Protein AF-A0A2E4Y928-F1 (afdb_monomer_lite)

Radius of gyration: 13.76 Å; chains: 1; bounding box: 29×45×33 Å

Secondary structure (DSSP, 8-state):
--------HHHHH-TT-SSS-HHHHHHHHHHGGGSSS---EEE-TTS-EEE--HHHHHHHHHHHHH--SHHHHHHHHHHHTSHHHHHHHHT-HHHHT-

Sequence (98 aa):
MTDRYERTEEDEYGPGYKQAKMFLQFSKIEDSQGNPKPLTSVLTDDNKRVRVTLEQARKMKALEQTIEKPYDKQKFADTIQYEKGLRAWLKSPVLDML

Structure (mmCIF, N/CA/C/O backbone):
data_AF-A0A2E4Y928-F1
#
_entry.id   AF-A0A2E4Y928-F1
#
loop_
_atom_site.group_PDB
_atom_site.id
_atom_site.type_symbol
_atom_site.label_atom_id
_atom_site.label_alt_id
_atom_site.label_comp_id
_atom_site.label_asym_id
_atom_site.label_entity_id
_atom_site.label_seq_id
_atom_site.pdbx_PDB_ins_code
_atom_site.Cartn_x
_atom_site.Cartn_y
_atom_site.Cartn_z
_atom_site.occupancy
_atom_site.B_iso_or_equiv
_atom_site.auth_seq_id
_atom_site.auth_comp_id
_atom_site.auth_asym_id
_atom_site.auth_atom_id
_atom_site.pdbx_PDB_model_num
ATOM 1 N N . MET A 1 1 ? 5.412 30.575 8.023 1.00 38.38 1 MET A N 1
ATOM 2 C CA . MET A 1 1 ? 4.467 30.455 6.898 1.00 38.38 1 MET A CA 1
ATOM 3 C C . MET A 1 1 ? 4.715 29.083 6.302 1.00 38.38 1 MET A C 1
ATOM 5 O O . MET A 1 1 ? 5.692 28.907 5.593 1.00 38.38 1 MET A O 1
ATOM 9 N N . THR A 1 2 ? 3.997 28.063 6.769 1.00 45.81 2 THR A N 1
ATOM 10 C CA . THR A 1 2 ? 4.136 26.705 6.238 1.00 45.81 2 THR A CA 1
ATOM 11 C C . THR A 1 2 ? 3.353 26.654 4.939 1.00 45.81 2 THR A C 1
ATOM 13 O O . THR A 1 2 ? 2.123 26.637 4.974 1.00 45.81 2 THR A O 1
ATOM 16 N N . ASP A 1 3 ? 4.056 26.666 3.807 1.00 49.41 3 ASP A N 1
ATOM 17 C CA . ASP A 1 3 ? 3.486 26.192 2.548 1.00 49.41 3 ASP A CA 1
ATOM 18 C C . ASP A 1 3 ? 3.038 24.752 2.793 1.00 49.41 3 ASP A C 1
ATOM 20 O O . ASP A 1 3 ? 3.839 23.817 2.870 1.00 49.41 3 ASP A O 1
ATOM 24 N N . ARG A 1 4 ? 1.737 24.575 3.023 1.00 56.94 4 ARG A N 1
ATOM 25 C CA . ARG A 1 4 ? 1.123 23.263 2.907 1.00 56.94 4 ARG A CA 1
ATOM 26 C C . ARG A 1 4 ? 1.174 22.962 1.421 1.00 56.94 4 ARG A C 1
ATOM 28 O O . ARG A 1 4 ? 0.364 23.508 0.688 1.00 56.94 4 ARG A O 1
ATOM 35 N N . TYR A 1 5 ? 2.142 22.152 0.995 1.00 60.22 5 TYR A N 1
ATOM 36 C CA . TYR A 1 5 ? 2.119 21.532 -0.327 1.00 60.22 5 TYR A CA 1
ATOM 37 C C . TYR A 1 5 ? 0.724 20.926 -0.521 1.00 60.22 5 TYR A C 1
ATOM 39 O O . TYR A 1 5 ? 0.374 19.933 0.126 1.00 60.22 5 TYR A O 1
ATOM 47 N N . GLU A 1 6 ? -0.104 21.570 -1.338 1.00 67.69 6 GLU A N 1
ATOM 48 C CA . GLU A 1 6 ? -1.362 20.989 -1.777 1.00 67.69 6 GLU A CA 1
ATOM 49 C C . GLU A 1 6 ? -0.988 19.796 -2.654 1.00 67.69 6 GLU A C 1
ATOM 51 O O . GLU A 1 6 ? -0.356 19.952 -3.695 1.00 67.69 6 GLU A O 1
ATOM 56 N N . ARG A 1 7 ? -1.295 18.582 -2.181 1.00 65.19 7 ARG A N 1
ATOM 57 C CA . ARG A 1 7 ? -1.130 17.376 -2.995 1.00 65.19 7 ARG A CA 1
ATOM 58 C C . ARG A 1 7 ? -2.055 17.502 -4.194 1.00 65.19 7 ARG A C 1
ATOM 60 O O . ARG A 1 7 ? -3.257 17.691 -4.015 1.00 65.19 7 ARG A O 1
ATOM 67 N N . THR A 1 8 ? -1.494 17.387 -5.387 1.00 75.56 8 THR A N 1
ATOM 68 C CA . THR A 1 8 ? -2.277 17.373 -6.620 1.00 75.56 8 THR A CA 1
ATOM 69 C C . THR A 1 8 ? -3.036 16.051 -6.756 1.00 75.56 8 THR A C 1
ATOM 71 O O . THR A 1 8 ? -2.720 15.056 -6.096 1.00 75.56 8 THR A O 1
ATOM 74 N N . GLU A 1 9 ? -4.039 16.005 -7.634 1.00 69.00 9 GLU A N 1
ATOM 75 C CA . GLU A 1 9 ? -4.720 14.744 -7.958 1.00 69.00 9 GLU A CA 1
ATOM 76 C C . GLU A 1 9 ? -3.739 13.696 -8.513 1.00 69.00 9 GLU A C 1
ATOM 78 O O . GLU A 1 9 ? -3.859 12.514 -8.195 1.00 69.00 9 GLU A O 1
ATOM 83 N N . GLU A 1 10 ? -2.711 14.112 -9.259 1.00 69.94 10 GLU A N 1
ATOM 84 C CA . GLU A 1 10 ? -1.638 13.223 -9.727 1.00 69.94 10 GLU A CA 1
ATOM 85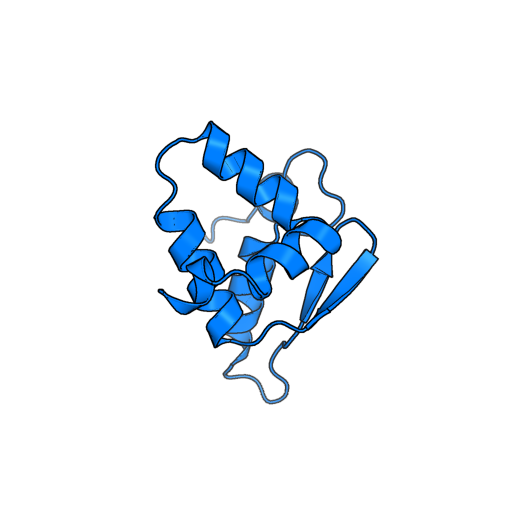 C C . GLU A 1 10 ? -0.777 12.686 -8.573 1.00 69.94 10 GLU A C 1
ATOM 87 O O . GLU A 1 10 ? -0.334 11.528 -8.592 1.00 69.94 10 GLU A O 1
ATOM 92 N N . ASP A 1 11 ? -0.575 13.481 -7.522 1.00 73.94 11 ASP A N 1
ATOM 93 C CA . ASP A 1 11 ? 0.118 13.029 -6.319 1.00 73.94 11 ASP A CA 1
ATOM 94 C C . ASP A 1 11 ? -0.701 11.973 -5.574 1.00 73.94 11 ASP A C 1
ATOM 96 O O . ASP A 1 11 ? -0.125 10.980 -5.116 1.00 73.94 11 ASP A O 1
ATOM 100 N N . GLU A 1 12 ? -2.027 12.142 -5.496 1.00 78.75 12 GLU A N 1
ATOM 101 C CA . GLU A 1 12 ? -2.914 11.234 -4.761 1.00 78.75 12 GLU A CA 1
ATOM 102 C C . GLU A 1 12 ? -3.280 9.963 -5.537 1.00 78.75 12 GLU A C 1
ATOM 104 O O . GLU A 1 12 ? -3.204 8.866 -4.979 1.00 78.75 12 GLU A O 1
ATOM 109 N N . TYR A 1 13 ? -3.637 10.086 -6.811 1.00 75.94 13 TYR A N 1
ATOM 110 C CA . TYR A 1 13 ? -4.119 8.976 -7.632 1.00 75.94 13 TYR A CA 1
ATOM 111 C C . TYR A 1 13 ? -3.030 8.430 -8.550 1.00 75.94 13 TYR A C 1
ATOM 113 O O . TYR A 1 13 ? -2.963 7.233 -8.748 1.00 75.94 13 TYR A O 1
ATOM 121 N N . GLY A 1 14 ? -2.072 9.230 -9.011 1.00 76.44 14 GLY A N 1
ATOM 122 C CA . GLY A 1 14 ? -1.085 8.762 -9.988 1.00 76.44 14 GLY A CA 1
ATOM 123 C C . GLY A 1 14 ? -1.702 8.480 -11.364 1.00 76.44 14 GLY A C 1
ATOM 124 O O . GLY A 1 14 ? -2.916 8.319 -11.502 1.00 76.44 14 GLY A O 1
ATOM 125 N N . PRO A 1 15 ? -0.880 8.444 -12.421 1.00 80.75 15 PRO A N 1
ATOM 126 C CA . PRO A 1 15 ? -1.383 8.292 -13.777 1.00 80.75 15 PRO A CA 1
ATOM 127 C C . PRO A 1 15 ? -2.010 6.905 -13.974 1.00 80.75 15 PRO A C 1
ATOM 129 O O . PRO A 1 15 ? -1.330 5.885 -13.915 1.00 80.75 15 PRO A O 1
ATOM 132 N N . GLY A 1 16 ? -3.316 6.875 -14.246 1.00 83.81 16 GLY A N 1
ATOM 133 C CA . GLY A 1 16 ? -4.039 5.660 -14.625 1.00 83.81 16 GLY A CA 1
ATOM 134 C C . GLY A 1 16 ? -4.587 4.811 -13.475 1.00 83.81 16 GLY A C 1
ATOM 135 O O . GLY A 1 16 ? -5.277 3.831 -13.767 1.00 83.81 16 GLY A O 1
ATOM 136 N N . TYR A 1 17 ? -4.356 5.170 -12.205 1.00 91.62 17 TYR A N 1
ATOM 137 C CA . TYR A 1 17 ? -5.042 4.489 -11.103 1.00 91.62 17 TYR A CA 1
ATOM 138 C C . TYR A 1 17 ? -6.453 5.035 -10.892 1.00 91.62 17 TYR A C 1
ATOM 140 O O . TYR A 1 17 ? -6.749 6.205 -11.135 1.00 91.62 17 TYR A O 1
ATOM 148 N N . LYS A 1 18 ? -7.340 4.159 -10.423 1.00 93.56 18 LYS A N 1
ATOM 149 C CA . LYS A 1 18 ? -8.750 4.480 -10.141 1.00 93.56 18 LYS A CA 1
ATOM 150 C C . LYS A 1 18 ? -8.984 4.877 -8.690 1.00 93.56 18 LYS A C 1
ATOM 152 O O . LYS A 1 18 ? -9.959 5.560 -8.390 1.00 93.56 18 LYS A O 1
ATOM 157 N N . GLN A 1 19 ? -8.133 4.402 -7.790 1.00 94.12 19 GLN A N 1
ATOM 158 C CA . GLN A 1 19 ? -8.134 4.728 -6.371 1.00 94.12 19 GLN A CA 1
ATOM 159 C C . GLN A 1 19 ? -6.826 5.419 -6.003 1.00 94.12 19 GLN A C 1
ATOM 161 O O . GLN A 1 19 ? -5.849 5.370 -6.749 1.00 94.12 19 GLN A O 1
ATOM 166 N N . ALA A 1 20 ? -6.793 6.050 -4.829 1.00 94.69 20 ALA A N 1
ATOM 167 C CA . ALA A 1 20 ? -5.566 6.647 -4.320 1.00 94.69 20 ALA A CA 1
ATOM 168 C C . ALA A 1 20 ? -4.427 5.613 -4.308 1.00 94.69 20 ALA A C 1
ATOM 170 O O . ALA A 1 20 ? -4.659 4.428 -4.025 1.00 94.69 20 ALA A O 1
ATOM 171 N N . LYS A 1 21 ? -3.193 6.062 -4.556 1.00 95.31 21 LYS A N 1
ATOM 172 C CA . LYS A 1 21 ? -1.994 5.215 -4.503 1.00 95.31 21 LYS A CA 1
ATOM 173 C C . LYS A 1 21 ? -1.991 4.399 -3.217 1.00 95.31 21 LYS A C 1
ATOM 175 O O . LYS A 1 21 ? -2.182 4.944 -2.124 1.00 95.31 21 LYS A O 1
ATOM 180 N N . MET A 1 22 ? -1.727 3.103 -3.336 1.00 97.00 22 MET A N 1
ATOM 181 C CA . MET A 1 22 ? -1.814 2.182 -2.204 1.00 97.00 22 MET A CA 1
ATOM 182 C C . MET A 1 22 ? -0.974 2.632 -0.989 1.00 97.00 22 MET A C 1
ATOM 184 O O . MET A 1 22 ? -1.440 2.571 0.148 1.00 97.00 22 MET A O 1
ATOM 188 N N . PHE A 1 23 ? 0.212 3.208 -1.211 1.00 94.88 23 PHE A N 1
ATOM 189 C CA . PHE A 1 23 ? 1.070 3.738 -0.139 1.00 94.88 23 PHE A CA 1
ATOM 190 C C . PHE A 1 23 ? 0.462 4.910 0.634 1.00 94.88 23 PHE A C 1
ATOM 192 O O . PHE A 1 23 ? 0.668 5.028 1.843 1.00 94.88 23 PHE A O 1
ATOM 199 N N . LEU A 1 24 ? -0.328 5.760 -0.024 1.00 95.31 24 LEU A N 1
ATOM 200 C CA . LEU A 1 24 ? -1.060 6.820 0.668 1.00 95.31 24 LEU A CA 1
ATOM 201 C C . LEU A 1 24 ? -2.155 6.232 1.550 1.00 95.31 24 LEU A C 1
ATOM 203 O O . LEU A 1 24 ? -2.387 6.730 2.650 1.00 95.31 24 LEU A O 1
ATOM 207 N N . GLN A 1 25 ? -2.801 5.156 1.104 1.00 97.38 25 GLN A N 1
ATOM 208 C CA . GLN A 1 25 ? -3.790 4.453 1.915 1.00 97.38 25 GLN A CA 1
ATOM 209 C C . GLN A 1 25 ? -3.144 3.775 3.134 1.00 97.38 25 GLN A C 1
ATOM 211 O O . GLN A 1 25 ? -3.706 3.840 4.226 1.00 97.38 25 GLN A O 1
ATOM 216 N N . PHE A 1 26 ? -1.938 3.210 2.995 1.00 97.75 26 PHE A N 1
ATOM 217 C CA . PHE A 1 26 ? -1.161 2.697 4.132 1.00 97.75 26 PHE A CA 1
ATOM 218 C C . PHE A 1 26 ? -0.788 3.798 5.134 1.00 97.75 26 PHE A C 1
ATOM 220 O O . PHE A 1 26 ? -0.975 3.610 6.334 1.00 97.75 26 PHE A O 1
ATOM 227 N N . SER A 1 27 ? -0.342 4.969 4.668 1.00 95.94 27 SER A N 1
ATOM 228 C CA . SER A 1 27 ? -0.081 6.111 5.559 1.00 95.94 27 SER A CA 1
ATOM 229 C C . SER A 1 27 ? -1.351 6.587 6.268 1.00 95.94 27 SER A C 1
ATOM 231 O O . SER A 1 27 ? -1.327 6.791 7.474 1.00 95.94 27 SER A O 1
ATOM 233 N N . LYS A 1 28 ? -2.499 6.637 5.575 1.00 96.12 28 LYS A N 1
ATOM 234 C CA . LYS A 1 28 ? -3.795 6.941 6.209 1.00 96.12 28 LYS A CA 1
ATOM 235 C C . LYS A 1 28 ? -4.151 5.922 7.309 1.00 96.12 28 LYS A C 1
ATOM 237 O O . LYS A 1 28 ? -4.737 6.310 8.318 1.00 96.12 28 LYS A O 1
ATOM 242 N N . ILE A 1 29 ? -3.796 4.639 7.156 1.00 97.38 29 ILE A N 1
ATOM 243 C CA . ILE A 1 29 ? -3.947 3.635 8.227 1.00 97.38 29 ILE A CA 1
ATOM 244 C C . ILE A 1 29 ? -3.072 3.995 9.431 1.00 97.38 29 ILE A C 1
ATOM 246 O O . ILE A 1 29 ? -3.594 4.024 10.546 1.00 97.38 29 ILE A O 1
ATOM 250 N N . GLU A 1 30 ? -1.788 4.299 9.230 1.00 96.44 30 GLU A N 1
ATOM 251 C CA . GLU A 1 30 ? -0.871 4.704 10.308 1.00 96.44 30 GLU A CA 1
ATOM 252 C C . GLU A 1 30 ? -1.344 5.965 11.039 1.00 96.44 30 GLU A C 1
ATOM 254 O O . GLU A 1 30 ? -1.441 5.962 12.267 1.00 96.44 30 GLU A O 1
ATOM 259 N N . ASP A 1 31 ? -1.720 7.000 10.292 1.00 95.50 31 ASP A N 1
ATOM 260 C CA . ASP A 1 31 ? -2.176 8.279 10.842 1.00 95.50 31 ASP A CA 1
ATOM 261 C C . ASP A 1 31 ? -3.488 8.123 11.629 1.00 95.50 31 ASP A C 1
ATOM 263 O O . ASP A 1 31 ? -3.755 8.851 12.584 1.00 95.50 31 ASP A O 1
ATOM 267 N N . SER A 1 32 ? -4.319 7.141 11.262 1.00 97.12 32 SER A N 1
ATOM 268 C CA . SER A 1 32 ? -5.619 6.923 11.901 1.00 97.12 32 SER A CA 1
ATOM 269 C C . SER A 1 32 ? -5.563 6.233 13.265 1.00 97.12 32 SER A C 1
ATOM 271 O O . SER A 1 32 ? -6.599 6.142 13.923 1.00 97.12 32 SER A O 1
ATOM 273 N N . GLN A 1 33 ? -4.403 5.737 13.709 1.00 94.62 33 GLN A N 1
ATOM 274 C CA . GLN A 1 33 ? -4.313 4.934 14.939 1.00 94.62 33 GLN A CA 1
ATOM 275 C C . GLN A 1 33 ? -4.635 5.722 16.216 1.00 94.62 33 GLN A C 1
ATOM 277 O O . GLN A 1 33 ? -5.004 5.122 17.221 1.00 94.62 33 GLN A O 1
ATOM 282 N N . GLY A 1 34 ? -4.549 7.055 16.177 1.00 92.06 34 GLY A N 1
ATOM 283 C CA . GLY A 1 34 ? -4.990 7.928 17.271 1.00 92.06 34 GLY A CA 1
ATOM 284 C C . GLY A 1 34 ? -6.499 8.209 17.297 1.00 92.06 34 GLY A C 1
ATOM 285 O O . GLY A 1 34 ? -6.977 8.869 18.216 1.00 92.06 34 GLY A O 1
ATOM 286 N N . ASN A 1 35 ? -7.260 7.740 16.303 1.00 94.31 35 ASN A N 1
ATOM 287 C CA . ASN A 1 35 ? -8.682 8.053 16.169 1.00 94.31 35 ASN A CA 1
ATOM 288 C C . ASN A 1 35 ? -9.566 7.018 16.891 1.00 94.31 35 ASN A C 1
ATOM 290 O O . ASN A 1 35 ? -9.222 5.837 16.922 1.00 94.31 35 ASN A O 1
ATOM 294 N N . PRO A 1 36 ? -10.777 7.392 17.359 1.00 95.12 36 PRO A N 1
ATOM 295 C CA . PRO A 1 36 ? -11.724 6.454 17.983 1.00 95.12 36 PRO A CA 1
ATOM 296 C C . PRO A 1 36 ? -12.127 5.265 17.097 1.00 95.12 36 PRO A C 1
ATOM 298 O O . PRO A 1 36 ? -12.584 4.236 17.588 1.00 95.12 36 PRO A O 1
ATOM 301 N N . LYS A 1 37 ? -12.007 5.426 15.775 1.00 94.44 37 LYS A N 1
ATOM 302 C CA . LYS A 1 37 ? -12.267 4.397 14.765 1.00 94.44 37 LYS A CA 1
ATOM 303 C C . LYS A 1 37 ? -11.108 4.392 13.764 1.00 94.44 37 LYS A C 1
ATOM 305 O O . LYS A 1 37 ? -11.184 5.111 12.765 1.00 94.44 37 LYS A O 1
ATOM 310 N N . PRO A 1 38 ? -10.028 3.642 14.032 1.00 95.25 38 PRO A N 1
ATOM 311 C CA . PRO A 1 38 ? -8.892 3.581 13.127 1.00 95.25 38 PRO A CA 1
ATOM 312 C C . PRO A 1 38 ? -9.278 2.890 11.816 1.00 95.25 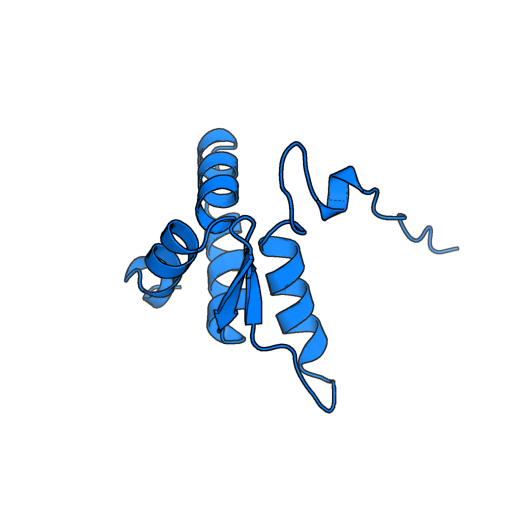38 PRO A C 1
ATOM 314 O O . PRO A 1 38 ? -10.125 1.991 11.775 1.00 95.25 38 PRO A O 1
ATOM 317 N N . LEU A 1 39 ? -8.632 3.300 10.731 1.00 97.06 39 LEU A N 1
ATOM 318 C CA . LEU A 1 39 ? -8.743 2.624 9.448 1.00 97.06 39 LEU A CA 1
ATOM 319 C C . LEU A 1 39 ? -8.025 1.275 9.534 1.00 97.06 39 LEU A C 1
ATOM 321 O O . LEU A 1 39 ? -6.942 1.154 10.099 1.00 97.06 39 LEU A O 1
ATOM 325 N N . THR A 1 40 ? -8.645 0.245 8.963 1.00 96.69 40 THR A N 1
ATOM 326 C CA . THR A 1 40 ? -8.129 -1.138 8.978 1.00 96.69 40 THR A CA 1
ATOM 327 C C . THR A 1 40 ? -8.215 -1.802 7.606 1.00 96.69 40 THR A C 1
ATOM 329 O O . THR A 1 40 ? -8.087 -3.019 7.470 1.00 96.69 40 THR A O 1
ATOM 332 N N . SER A 1 41 ? -8.477 -1.011 6.567 1.00 97.81 41 SER A N 1
ATOM 333 C CA . SER A 1 41 ? -8.644 -1.502 5.207 1.00 97.81 41 SER A CA 1
ATOM 334 C C . SER A 1 41 ? -8.261 -0.45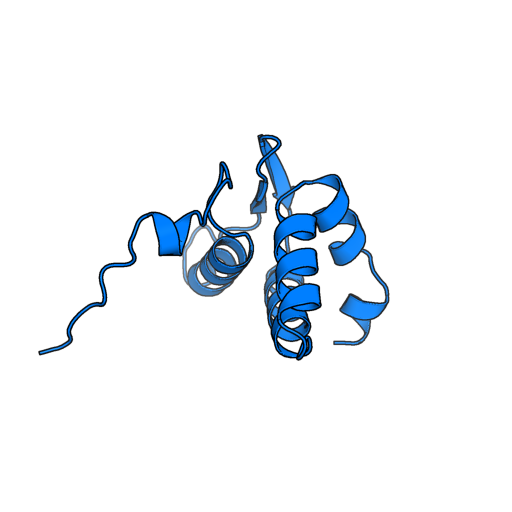2 4.181 1.00 97.81 41 SER A C 1
ATOM 336 O O . SER A 1 41 ? -8.450 0.740 4.423 1.00 97.81 41 SER A O 1
ATOM 338 N N . VAL A 1 42 ? -7.850 -0.927 3.013 1.00 98.25 42 VAL A N 1
ATOM 339 C CA . VAL A 1 42 ? -7.589 -0.141 1.802 1.00 98.25 42 VAL A CA 1
ATOM 340 C C . VAL A 1 42 ? -8.599 -0.505 0.710 1.00 98.25 42 VAL A C 1
ATOM 342 O O . VAL A 1 42 ? -9.257 -1.548 0.796 1.00 98.25 42 VAL A O 1
ATOM 345 N N . LEU A 1 43 ? -8.738 0.350 -0.299 1.00 98.38 43 LEU A N 1
ATOM 346 C CA . LEU A 1 43 ? -9.574 0.147 -1.480 1.00 98.38 43 LEU A CA 1
ATOM 347 C C . LEU A 1 43 ? -8.685 0.047 -2.726 1.00 98.38 43 LEU A C 1
ATOM 349 O O . LEU A 1 43 ? -7.925 0.964 -3.022 1.00 98.38 43 LEU A O 1
ATOM 353 N N . THR A 1 44 ? -8.774 -1.068 -3.439 1.00 98.12 44 THR A N 1
ATOM 354 C CA . THR A 1 44 ? -7.992 -1.344 -4.651 1.00 98.12 44 THR A CA 1
ATOM 355 C C . THR A 1 44 ? -8.705 -0.860 -5.915 1.00 98.12 44 THR A C 1
ATOM 357 O O . THR A 1 44 ? -9.916 -0.621 -5.907 1.00 98.12 44 THR A O 1
ATOM 360 N N . ASP A 1 45 ? -7.980 -0.771 -7.029 1.00 97.88 45 ASP A N 1
ATOM 361 C CA . ASP A 1 45 ? -8.504 -0.296 -8.320 1.00 97.88 45 ASP A CA 1
ATOM 362 C C . ASP A 1 45 ? -9.570 -1.210 -8.942 1.00 97.88 45 ASP A C 1
ATOM 364 O O . ASP A 1 45 ? -10.405 -0.768 -9.735 1.00 97.88 45 ASP A O 1
ATOM 368 N N . ASP A 1 46 ? -9.590 -2.484 -8.551 1.00 97.50 46 ASP A N 1
ATOM 369 C CA . ASP A 1 46 ? -10.656 -3.446 -8.850 1.00 97.50 46 ASP A CA 1
ATOM 370 C C . ASP A 1 46 ? -11.830 -3.380 -7.847 1.00 97.50 46 ASP A C 1
ATOM 372 O O . ASP A 1 46 ? -12.668 -4.285 -7.787 1.00 97.50 46 ASP A O 1
ATOM 376 N N . ASN A 1 47 ? -11.933 -2.272 -7.102 1.00 97.06 47 ASN A N 1
ATOM 377 C CA . ASN A 1 47 ? -12.995 -1.932 -6.150 1.00 97.06 47 ASN A CA 1
ATOM 378 C C . ASN A 1 47 ? -13.149 -2.936 -4.999 1.00 97.06 47 ASN A C 1
ATOM 380 O O . ASN A 1 47 ? -14.254 -3.164 -4.492 1.00 97.06 47 ASN A O 1
ATOM 384 N N . LYS A 1 48 ? -12.047 -3.549 -4.559 1.00 98.12 48 LYS A N 1
ATOM 385 C CA . LYS A 1 48 ? -12.050 -4.500 -3.444 1.00 98.12 48 LYS A CA 1
ATOM 386 C C . LYS A 1 48 ? -11.543 -3.829 -2.181 1.00 98.12 48 LYS A C 1
ATOM 388 O O . LYS A 1 48 ? -10.525 -3.145 -2.172 1.00 98.12 48 LYS A O 1
ATOM 393 N N . ARG A 1 49 ? -12.259 -4.050 -1.077 1.00 98.00 49 ARG A N 1
ATOM 394 C CA . ARG A 1 49 ? -11.786 -3.659 0.252 1.00 98.00 49 ARG A CA 1
ATOM 395 C C . ARG A 1 49 ? -10.925 -4.775 0.820 1.00 98.00 49 ARG A C 1
ATOM 397 O O . ARG A 1 49 ? -11.419 -5.873 1.076 1.00 98.00 49 ARG A O 1
ATOM 404 N N . VAL A 1 50 ? -9.648 -4.486 1.036 1.00 98.44 50 VAL A N 1
ATOM 405 C CA . VAL A 1 50 ? -8.692 -5.440 1.606 1.00 98.44 50 VAL A CA 1
ATOM 406 C C . VAL A 1 50 ? -8.363 -5.005 3.025 1.00 98.44 50 VAL A C 1
ATOM 408 O O . VAL A 1 50 ? -7.967 -3.864 3.249 1.00 98.44 50 VAL A O 1
ATOM 411 N N . ARG A 1 51 ? -8.557 -5.905 3.995 1.00 98.06 51 ARG A N 1
ATOM 412 C CA . ARG A 1 51 ? -8.167 -5.665 5.388 1.00 98.06 51 ARG A CA 1
ATOM 413 C C . ARG A 1 51 ? -6.645 -5.701 5.495 1.00 98.06 51 ARG A C 1
ATOM 415 O O . ARG A 1 51 ? -6.031 -6.647 5.009 1.00 98.06 51 ARG A O 1
ATOM 422 N N . VAL A 1 52 ? -6.077 -4.689 6.137 1.00 97.50 52 VAL A N 1
ATOM 423 C CA . VAL A 1 52 ? -4.634 -4.518 6.327 1.00 97.50 52 VAL A CA 1
ATOM 424 C C . VAL A 1 52 ? -4.411 -4.088 7.771 1.00 97.50 52 VAL A C 1
ATOM 426 O O . VAL A 1 52 ? -5.049 -3.145 8.245 1.00 97.50 52 VAL A O 1
ATOM 429 N N . THR A 1 53 ? -3.560 -4.810 8.499 1.00 96.69 53 THR A N 1
ATOM 430 C CA . THR A 1 53 ? -3.185 -4.419 9.864 1.00 96.69 53 THR A CA 1
ATOM 431 C C . THR A 1 53 ? -2.223 -3.231 9.836 1.00 96.69 53 THR A C 1
ATOM 433 O O . THR A 1 53 ? -1.565 -2.973 8.830 1.00 96.69 53 THR A O 1
ATOM 436 N N . LEU A 1 54 ? -2.100 -2.512 10.955 1.00 96.81 54 LEU A N 1
ATOM 437 C CA . LEU A 1 54 ? -1.098 -1.451 11.093 1.00 96.81 54 LEU A CA 1
ATOM 438 C C . LEU A 1 54 ? 0.322 -1.966 10.810 1.00 96.81 54 LEU A C 1
ATOM 440 O O . LEU A 1 54 ? 1.101 -1.302 10.133 1.00 96.81 54 LEU A O 1
ATOM 444 N N . GLU A 1 55 ? 0.649 -3.154 11.319 1.00 96.31 55 GLU A N 1
ATOM 445 C CA . GLU A 1 55 ? 1.948 -3.790 11.101 1.00 96.31 55 GLU A CA 1
ATOM 446 C C . GLU A 1 55 ? 2.189 -4.070 9.614 1.00 96.31 55 GLU A C 1
ATOM 448 O O . GLU A 1 55 ? 3.223 -3.688 9.078 1.00 96.31 55 GLU A O 1
ATOM 453 N N . GLN A 1 56 ? 1.206 -4.653 8.922 1.00 97.44 56 GLN A N 1
ATOM 454 C CA . GLN A 1 56 ? 1.298 -4.900 7.484 1.00 97.44 56 GLN A CA 1
ATOM 455 C C . GLN A 1 56 ? 1.465 -3.602 6.690 1.00 97.44 56 GLN A C 1
ATOM 457 O O . GLN A 1 56 ? 2.287 -3.555 5.780 1.00 97.44 56 GLN A O 1
ATOM 462 N N . ALA A 1 57 ? 0.731 -2.540 7.039 1.00 97.75 57 ALA A N 1
ATOM 463 C CA . ALA A 1 57 ? 0.862 -1.239 6.382 1.00 97.75 57 ALA A CA 1
ATOM 464 C C . ALA A 1 57 ? 2.291 -0.678 6.517 1.00 97.75 57 ALA A C 1
ATOM 466 O O . ALA A 1 57 ? 2.889 -0.272 5.517 1.00 97.75 57 ALA A O 1
ATOM 467 N N . ARG A 1 58 ? 2.869 -0.746 7.724 1.00 96.81 58 ARG A N 1
ATOM 468 C CA . ARG A 1 58 ? 4.251 -0.320 7.999 1.00 96.81 58 ARG A CA 1
ATOM 469 C C . ARG A 1 58 ? 5.273 -1.151 7.233 1.00 96.81 58 ARG A C 1
ATOM 471 O O . ARG A 1 58 ? 6.153 -0.591 6.585 1.00 96.81 58 ARG A O 1
ATOM 478 N N . LYS A 1 59 ? 5.133 -2.477 7.259 1.00 96.94 59 LYS A N 1
ATOM 479 C CA . LYS A 1 59 ? 6.042 -3.402 6.569 1.00 96.94 59 LYS A CA 1
ATOM 480 C C . LYS A 1 59 ? 5.992 -3.238 5.054 1.00 96.94 59 LYS A C 1
ATOM 482 O O . LYS A 1 59 ? 7.033 -3.238 4.413 1.00 96.94 59 LYS A O 1
ATOM 487 N N . MET A 1 60 ? 4.810 -3.024 4.474 1.00 97.56 60 MET A N 1
ATOM 488 C CA . MET A 1 60 ? 4.668 -2.773 3.035 1.00 97.56 60 MET A CA 1
ATOM 489 C C . MET A 1 60 ? 5.344 -1.463 2.611 1.00 97.56 60 MET A C 1
ATOM 491 O O . MET A 1 60 ? 5.964 -1.410 1.550 1.00 97.56 60 MET A O 1
ATOM 495 N N . LYS A 1 61 ? 5.265 -0.419 3.446 1.00 95.94 61 LYS A N 1
ATOM 496 C CA . LYS A 1 61 ? 5.999 0.837 3.231 1.00 95.94 61 LYS A CA 1
ATOM 497 C C . LYS A 1 61 ? 7.509 0.647 3.376 1.00 95.94 61 LYS A C 1
ATOM 499 O O . LYS A 1 61 ? 8.256 1.134 2.535 1.00 95.94 61 LYS A O 1
ATOM 504 N N . ALA A 1 62 ? 7.956 -0.083 4.396 1.00 95.44 62 ALA A N 1
ATOM 505 C CA . ALA A 1 62 ? 9.370 -0.408 4.570 1.00 95.44 62 ALA A CA 1
ATOM 506 C C . ALA A 1 62 ? 9.910 -1.199 3.367 1.00 95.44 62 ALA A C 1
ATOM 508 O O . ALA A 1 62 ? 10.944 -0.843 2.814 1.00 95.44 62 ALA A O 1
ATOM 509 N N . LEU A 1 63 ? 9.167 -2.204 2.895 1.00 95.19 63 LEU A N 1
ATOM 510 C CA . LEU A 1 63 ? 9.514 -2.984 1.710 1.00 95.19 63 LEU A CA 1
ATOM 511 C C . LEU A 1 63 ? 9.701 -2.089 0.480 1.00 95.19 63 LEU A C 1
ATOM 513 O O . LEU A 1 63 ? 10.711 -2.204 -0.203 1.00 95.19 63 LEU A O 1
ATOM 517 N N . GLU A 1 64 ? 8.778 -1.163 0.218 1.00 94.12 64 GLU A N 1
ATOM 518 C CA . GLU A 1 64 ? 8.897 -0.217 -0.898 1.00 94.12 64 GLU A CA 1
ATOM 519 C C . GLU A 1 64 ? 10.185 0.620 -0.829 1.00 94.12 64 GLU A C 1
ATOM 521 O O . GLU A 1 64 ? 10.820 0.886 -1.851 1.00 94.12 64 GLU A O 1
ATOM 526 N N . GLN A 1 65 ? 10.579 1.030 0.380 1.00 93.88 65 GLN A N 1
ATOM 527 C CA . GLN A 1 65 ? 11.800 1.800 0.618 1.00 93.88 65 GLN A CA 1
ATOM 528 C C . GLN A 1 65 ? 13.069 0.985 0.344 1.00 93.88 65 GLN A C 1
ATOM 530 O O . GLN A 1 65 ? 14.083 1.576 -0.013 1.00 93.88 65 GLN A O 1
ATOM 535 N N . THR A 1 66 ? 13.012 -0.348 0.451 1.00 94.62 66 THR A N 1
ATOM 536 C CA . THR A 1 66 ? 14.135 -1.231 0.077 1.00 94.62 66 THR A CA 1
ATOM 537 C C . THR A 1 66 ? 14.299 -1.407 -1.436 1.00 94.62 66 THR A C 1
ATOM 539 O O . THR A 1 66 ? 15.339 -1.883 -1.887 1.00 94.62 66 THR A O 1
ATOM 542 N N . ILE A 1 67 ? 13.299 -1.034 -2.245 1.00 95.00 67 ILE A N 1
ATOM 543 C CA . ILE A 1 67 ? 13.360 -1.193 -3.701 1.00 95.00 67 ILE A CA 1
ATOM 544 C C . ILE A 1 67 ? 14.104 -0.002 -4.312 1.00 95.00 67 ILE A C 1
ATOM 546 O O . ILE A 1 67 ? 13.544 1.077 -4.507 1.00 95.00 67 ILE A O 1
ATOM 550 N N . GLU A 1 68 ? 15.376 -0.217 -4.644 1.00 95.50 68 GLU A N 1
ATOM 551 C CA . GLU A 1 68 ? 16.254 0.829 -5.185 1.00 95.50 68 GLU A CA 1
ATOM 552 C C . GLU A 1 68 ? 15.947 1.175 -6.646 1.00 95.50 68 GLU A C 1
ATOM 554 O O . GLU A 1 68 ? 16.007 2.336 -7.053 1.00 95.50 68 GLU A O 1
ATOM 559 N N . LYS 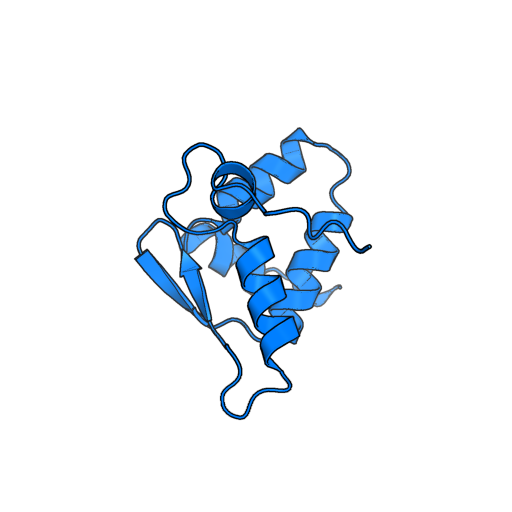A 1 69 ? 15.627 0.164 -7.462 1.00 96.50 69 LYS A N 1
ATOM 560 C CA . LYS A 1 69 ? 15.424 0.348 -8.901 1.00 96.50 69 LYS A CA 1
ATOM 561 C C . LYS A 1 69 ? 14.058 0.991 -9.167 1.00 96.50 69 LYS A C 1
ATOM 563 O O . LYS A 1 69 ? 13.042 0.374 -8.842 1.00 96.50 69 LYS A O 1
ATOM 568 N N . PRO A 1 70 ? 13.991 2.155 -9.848 1.00 94.69 70 PRO A N 1
ATOM 569 C CA . PRO A 1 70 ? 12.723 2.843 -10.106 1.00 94.69 70 PRO A CA 1
ATOM 570 C C . PRO A 1 70 ? 11.696 1.979 -10.843 1.00 94.69 70 PRO A C 1
ATOM 572 O O . PRO A 1 70 ? 10.516 1.997 -10.509 1.00 94.69 70 PRO A O 1
ATOM 575 N N . TYR A 1 71 ? 12.152 1.178 -11.810 1.00 94.81 71 TYR A N 1
ATOM 576 C CA . TYR A 1 71 ? 11.290 0.263 -12.556 1.00 94.81 71 TYR A CA 1
ATOM 577 C C . TYR A 1 71 ? 10.649 -0.802 -11.656 1.00 94.81 71 TYR A C 1
ATOM 579 O O . TYR A 1 71 ? 9.443 -1.031 -11.730 1.00 94.81 71 TYR A O 1
ATOM 587 N N . ASP A 1 72 ? 11.432 -1.422 -10.771 1.00 96.38 72 ASP A N 1
ATOM 588 C CA . ASP A 1 72 ? 10.922 -2.440 -9.851 1.00 96.38 72 ASP A CA 1
ATOM 589 C C . ASP A 1 72 ? 9.986 -1.821 -8.807 1.00 96.38 72 ASP A C 1
ATOM 591 O O . ASP A 1 72 ? 8.988 -2.435 -8.428 1.00 96.38 72 ASP A O 1
ATOM 595 N N . LYS A 1 73 ? 10.258 -0.575 -8.400 1.00 95.06 73 LYS A N 1
ATOM 596 C CA . LYS A 1 73 ? 9.409 0.184 -7.478 1.00 95.06 73 LYS A CA 1
ATOM 597 C C . LYS A 1 73 ? 8.052 0.501 -8.099 1.00 95.06 73 LYS A C 1
ATOM 599 O O . LYS A 1 73 ? 7.026 0.246 -7.473 1.00 95.06 73 LYS A O 1
ATOM 604 N N . GLN A 1 74 ? 8.038 0.972 -9.348 1.00 94.50 74 GLN A N 1
ATOM 605 C CA . GLN A 1 74 ? 6.801 1.196 -10.097 1.00 94.50 74 GLN A CA 1
ATOM 606 C C . GLN A 1 74 ? 6.034 -0.115 -10.288 1.00 94.50 74 GLN A C 1
ATOM 608 O O . GLN A 1 74 ? 4.852 -0.183 -9.971 1.00 94.50 74 GLN A O 1
ATOM 613 N N . LYS A 1 75 ? 6.711 -1.192 -10.706 1.00 95.69 75 LYS A N 1
ATOM 614 C CA . LYS A 1 75 ? 6.087 -2.512 -10.868 1.00 95.69 75 LYS A CA 1
ATOM 615 C C . LYS A 1 75 ? 5.460 -3.012 -9.566 1.00 95.69 75 LYS A C 1
ATOM 617 O O . LYS A 1 75 ? 4.377 -3.600 -9.590 1.00 95.69 75 LYS A O 1
ATOM 622 N N . PHE A 1 76 ? 6.129 -2.803 -8.434 1.00 96.44 76 PHE A N 1
ATOM 623 C CA . PHE A 1 76 ? 5.583 -3.121 -7.120 1.00 96.44 76 PHE A CA 1
ATOM 624 C C . PHE A 1 76 ? 4.341 -2.277 -6.813 1.00 96.44 76 PHE A C 1
ATOM 626 O O . PHE A 1 76 ? 3.308 -2.856 -6.472 1.00 96.44 76 PHE A O 1
ATOM 633 N N . ALA A 1 77 ? 4.411 -0.956 -7.010 1.00 95.81 77 ALA A N 1
ATOM 634 C CA . ALA A 1 77 ? 3.290 -0.034 -6.831 1.00 95.81 77 ALA A CA 1
ATOM 635 C C . ALA A 1 77 ? 2.067 -0.436 -7.676 1.00 95.81 77 ALA A C 1
ATOM 637 O O . ALA A 1 77 ? 0.979 -0.606 -7.127 1.00 95.81 77 ALA A O 1
ATOM 638 N N . ASP A 1 78 ? 2.269 -0.688 -8.972 1.00 96.12 78 ASP A N 1
ATOM 639 C CA . ASP A 1 78 ? 1.226 -1.132 -9.904 1.00 96.12 78 ASP A CA 1
ATOM 640 C C . ASP A 1 78 ? 0.612 -2.463 -9.447 1.00 96.12 78 ASP A C 1
ATOM 642 O O . ASP A 1 78 ? -0.602 -2.659 -9.484 1.00 96.12 78 ASP A O 1
ATOM 646 N N . THR A 1 79 ? 1.450 -3.397 -8.982 1.00 97.25 79 THR A N 1
ATOM 647 C CA . THR A 1 79 ? 1.008 -4.730 -8.549 1.00 97.25 79 THR A CA 1
ATOM 648 C C . THR A 1 79 ? 0.092 -4.650 -7.332 1.00 97.25 79 THR A C 1
ATOM 650 O O . THR A 1 79 ? -0.943 -5.321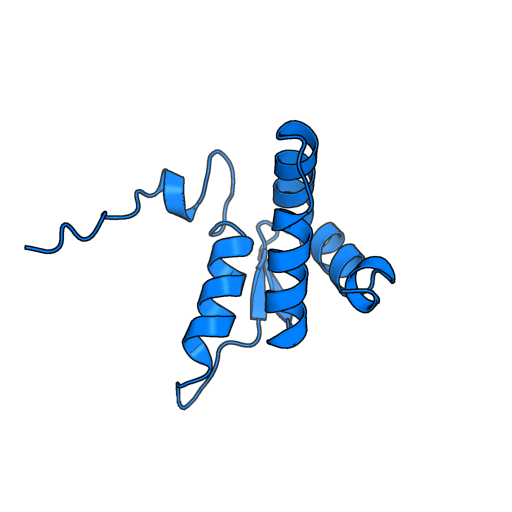 -7.290 1.00 97.25 79 THR A O 1
ATOM 653 N N . ILE A 1 80 ? 0.462 -3.860 -6.322 1.00 97.56 80 ILE A N 1
ATOM 654 C CA . ILE A 1 80 ? -0.305 -3.771 -5.072 1.00 97.56 80 ILE A CA 1
ATOM 655 C C . ILE A 1 80 ? -1.554 -2.898 -5.201 1.00 97.56 80 ILE A C 1
ATOM 657 O O . ILE A 1 80 ? -2.389 -2.910 -4.300 1.00 97.56 80 ILE A O 1
ATOM 661 N N . GLN A 1 81 ? -1.713 -2.173 -6.308 1.00 97.69 81 GLN A N 1
ATOM 662 C CA . GLN A 1 81 ? -2.908 -1.378 -6.576 1.00 97.69 81 GLN A CA 1
ATOM 663 C C . GLN A 1 81 ? -4.158 -2.258 -6.815 1.00 97.69 81 GLN A C 1
ATOM 665 O O . GLN A 1 81 ? -5.286 -1.799 -6.629 1.00 97.69 81 GLN A O 1
ATOM 670 N N . TYR A 1 82 ? -3.973 -3.545 -7.142 1.00 98.06 82 TYR A N 1
ATOM 671 C CA . TYR A 1 82 ? -5.039 -4.527 -7.382 1.00 98.06 82 TYR A CA 1
ATOM 672 C C . TYR A 1 82 ? -5.103 -5.602 -6.287 1.00 98.06 82 TYR A C 1
ATOM 674 O O . TYR A 1 82 ? -4.073 -6.019 -5.748 1.00 98.06 82 TYR A O 1
ATOM 682 N N . GLU A 1 83 ? -6.303 -6.127 -5.996 1.00 98.25 83 GLU A N 1
ATOM 683 C CA . GLU A 1 83 ? -6.530 -7.070 -4.886 1.00 98.25 83 GLU A CA 1
ATOM 684 C C . GLU A 1 83 ? -5.594 -8.279 -4.927 1.00 98.25 83 GLU A C 1
ATOM 686 O O . GLU A 1 83 ? -4.990 -8.641 -3.913 1.00 98.25 83 GLU A O 1
ATOM 691 N N . LYS A 1 84 ? -5.478 -8.921 -6.094 1.00 98.06 84 LYS A N 1
ATOM 692 C CA . LYS A 1 84 ? -4.695 -10.152 -6.247 1.00 98.06 84 LYS A CA 1
ATOM 693 C C . LYS A 1 84 ? -3.225 -9.933 -5.884 1.00 98.06 84 LYS A C 1
ATOM 695 O O . LYS A 1 84 ? -2.657 -10.745 -5.154 1.00 98.06 84 LYS A O 1
ATOM 700 N N . GLY A 1 85 ? -2.626 -8.852 -6.384 1.00 97.56 85 GLY A N 1
ATOM 701 C CA . GLY A 1 85 ? -1.226 -8.521 -6.126 1.00 97.56 85 GLY A CA 1
ATOM 702 C C . GLY A 1 85 ? -1.001 -8.103 -4.677 1.00 97.56 85 GLY A C 1
ATOM 703 O O . GLY A 1 85 ? -0.099 -8.626 -4.023 1.00 97.56 85 GLY A O 1
ATOM 704 N N . LEU A 1 86 ? -1.882 -7.258 -4.134 1.00 98.19 86 LEU A N 1
ATOM 705 C CA . LEU A 1 86 ? -1.826 -6.848 -2.732 1.00 98.19 86 LEU A CA 1
ATOM 706 C C . LEU A 1 86 ? -1.892 -8.052 -1.784 1.00 98.19 86 LEU A C 1
ATOM 708 O O . LEU A 1 86 ? -1.050 -8.201 -0.902 1.00 98.19 86 LEU A O 1
ATOM 712 N N . ARG A 1 87 ? -2.862 -8.953 -1.976 1.00 97.81 87 ARG A N 1
ATOM 713 C CA . ARG A 1 87 ? -3.014 -10.140 -1.121 1.00 97.81 87 ARG A CA 1
ATOM 714 C C . ARG A 1 87 ? -1.834 -11.099 -1.208 1.00 97.81 87 ARG A C 1
ATOM 716 O O . ARG A 1 87 ? -1.563 -11.774 -0.218 1.00 97.81 87 ARG A O 1
ATOM 723 N N . ALA A 1 88 ? -1.174 -11.191 -2.361 1.00 96.88 88 ALA A N 1
ATOM 724 C CA . ALA A 1 88 ? 0.025 -12.008 -2.509 1.00 96.88 88 ALA A CA 1
ATOM 725 C C . ALA A 1 88 ? 1.174 -11.452 -1.656 1.00 96.88 88 ALA A C 1
ATOM 727 O O . ALA A 1 88 ? 1.798 -12.205 -0.915 1.00 96.88 88 ALA A O 1
ATOM 728 N N . TRP A 1 89 ? 1.388 -10.134 -1.681 1.00 96.06 89 TRP A N 1
ATOM 729 C CA . TRP A 1 89 ? 2.410 -9.481 -0.862 1.00 96.06 89 TRP A CA 1
ATOM 730 C C . TRP A 1 89 ? 2.112 -9.526 0.636 1.00 96.06 89 TRP A C 1
ATOM 732 O O . TRP A 1 89 ? 3.000 -9.852 1.414 1.00 96.06 89 TRP A O 1
ATOM 742 N N . LEU A 1 90 ? 0.858 -9.302 1.043 1.00 96.25 90 LEU A N 1
ATOM 743 C CA . LEU A 1 90 ? 0.444 -9.363 2.454 1.00 96.25 90 LEU A CA 1
ATOM 744 C C . LEU A 1 90 ? 0.607 -10.749 3.100 1.00 96.25 90 LEU A C 1
ATOM 746 O O . LEU A 1 90 ? 0.546 -10.856 4.322 1.00 96.25 90 LEU A O 1
ATOM 750 N N . LYS A 1 91 ? 0.752 -11.802 2.288 1.00 95.00 91 LYS A N 1
ATOM 751 C CA . LYS A 1 91 ? 0.996 -13.188 2.719 1.00 95.00 91 LYS A CA 1
ATOM 752 C C . LYS A 1 91 ? 2.409 -13.666 2.372 1.00 95.00 91 LYS A C 1
ATOM 754 O O . LYS A 1 91 ? 2.697 -14.853 2.506 1.00 95.00 91 LYS A O 1
ATOM 759 N N . SER A 1 92 ? 3.244 -12.785 1.825 1.00 94.00 92 SER A N 1
ATOM 760 C CA . SER A 1 92 ? 4.577 -13.148 1.368 1.00 94.00 92 SER A CA 1
ATOM 761 C C . SER A 1 92 ? 5.494 -13.351 2.572 1.00 94.00 92 SER A C 1
ATOM 763 O O . SER A 1 92 ? 5.562 -12.450 3.408 1.00 94.00 92 SER A O 1
ATOM 765 N N . PRO A 1 93 ? 6.285 -14.439 2.617 1.00 91.12 93 PRO A N 1
ATOM 766 C CA . PRO A 1 93 ? 7.308 -14.623 3.646 1.00 91.12 93 PRO A CA 1
ATOM 767 C C . PRO A 1 93 ? 8.307 -13.463 3.715 1.00 91.12 93 PRO A C 1
ATOM 769 O O . PRO A 1 93 ? 8.877 -13.207 4.765 1.00 91.12 93 PRO A O 1
ATOM 772 N N . VAL A 1 94 ? 8.509 -12.736 2.608 1.00 89.19 94 VAL A N 1
ATOM 773 C CA . VAL A 1 94 ? 9.368 -11.540 2.569 1.00 89.19 94 VAL A CA 1
ATOM 774 C C . VAL A 1 94 ? 8.856 -10.461 3.521 1.00 89.19 94 VAL A C 1
ATOM 776 O O . VAL A 1 94 ? 9.653 -9.792 4.169 1.00 89.19 94 VAL A O 1
ATOM 779 N N . LEU A 1 95 ? 7.534 -10.295 3.622 1.00 88.56 95 LEU A N 1
ATOM 780 C CA . LEU A 1 95 ? 6.941 -9.302 4.510 1.00 88.56 95 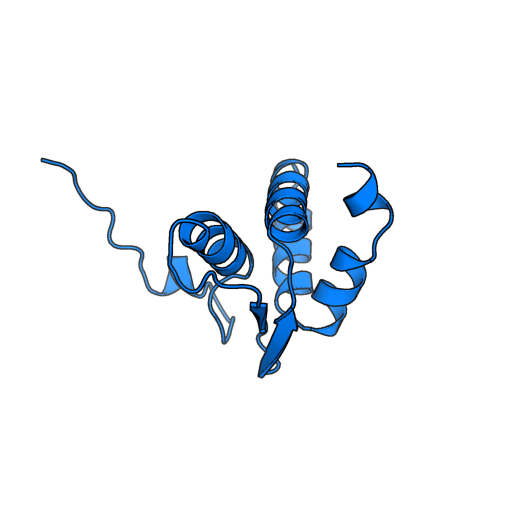LEU A CA 1
ATOM 781 C C . LEU A 1 95 ? 7.121 -9.696 5.981 1.00 88.56 95 LEU A C 1
ATOM 783 O O . LEU A 1 95 ? 7.295 -8.829 6.826 1.00 88.56 95 LEU A O 1
ATOM 787 N N . ASP A 1 96 ? 7.129 -10.994 6.285 1.00 87.12 96 ASP A N 1
ATOM 788 C CA . ASP A 1 96 ? 7.346 -11.501 7.644 1.00 87.12 96 ASP A CA 1
ATOM 789 C C . ASP A 1 96 ? 8.798 -11.325 8.123 1.00 87.12 96 ASP A C 1
ATOM 791 O O . ASP A 1 96 ? 9.049 -11.358 9.326 1.00 87.12 96 ASP A O 1
ATOM 795 N N . MET A 1 97 ? 9.745 -11.121 7.198 1.00 85.94 97 MET A N 1
ATOM 796 C CA . MET A 1 97 ? 11.170 -10.906 7.489 1.00 85.94 97 MET A CA 1
ATOM 797 C C . MET A 1 97 ? 11.541 -9.438 7.759 1.00 85.94 97 MET A C 1
ATOM 799 O O . MET A 1 97 ? 12.683 -9.174 8.140 1.00 85.94 97 MET A O 1
ATOM 803 N N . LEU A 1 98 ? 10.611 -8.501 7.541 1.00 81.88 98 LEU A N 1
ATOM 804 C CA . LEU A 1 98 ? 10.750 -7.069 7.844 1.00 81.88 98 LEU A CA 1
ATOM 805 C C . LEU A 1 98 ? 10.197 -6.749 9.237 1.00 81.88 98 LEU A C 1
ATOM 807 O O . LEU A 1 98 ? 10.704 -5.786 9.849 1.00 81.88 98 LEU A O 1
#

Foldseek 3Di:
DDPPPDQDPCNQQNPPAPHGQVLVVLVQQVVQPPPPDGDQWDAASVRDTDGHHNLRSVLLVVVLVPDPDPVVSVVLRVQCSHPVSVVCSSPDVSSVVD

pLDDT: mean 90.89, std 12.15, range [38.38, 98.44]